Protein AF-A0A8T7E3Q4-F1 (afdb_monomer_lite)

Sequence (94 aa):
MISRLDPAAVLGLLAALVTGCLSAGAQESFENWTIRCEAGSADSEGPCFVSQSISLKQGRQRVLSIDIGFAPTNQQAVALVTLPLGISLPPGAS

Structure (mmCIF, N/CA/C/O backbone):
data_AF-A0A8T7E3Q4-F1
#
_entry.id   AF-A0A8T7E3Q4-F1
#
loop_
_atom_site.group_PDB
_atom_site.id
_atom_site.type_symbol
_atom_site.label_atom_id
_atom_site.label_alt_id
_atom_site.label_comp_id
_atom_site.label_asym_id
_atom_site.label_entity_id
_atom_site.label_seq_id
_atom_site.pdbx_PDB_ins_code
_atom_site.Cartn_x
_atom_site.Cartn_y
_atom_site.Cartn_z
_atom_site.occupancy
_atom_site.B_iso_or_equiv
_atom_site.auth_seq_id
_atom_site.auth_comp_id
_atom_site.auth_asym_id
_atom_site.auth_atom_id
_atom_site.pdbx_PDB_model_num
ATOM 1 N N . MET A 1 1 ? 42.246 -34.747 25.944 1.00 41.31 1 MET A N 1
ATOM 2 C CA . MET A 1 1 ? 42.310 -35.053 24.499 1.00 41.31 1 MET A CA 1
ATOM 3 C C . MET A 1 1 ? 41.659 -33.894 23.759 1.00 41.31 1 MET A C 1
ATOM 5 O O . MET A 1 1 ? 40.451 -33.747 23.845 1.00 41.31 1 MET A O 1
ATOM 9 N N . I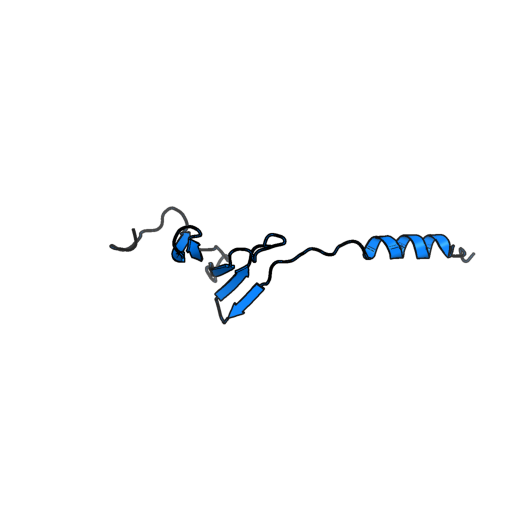LE A 1 2 ? 42.453 -33.005 23.158 1.00 49.53 2 ILE A N 1
ATOM 10 C CA . ILE A 1 2 ? 41.962 -31.849 22.389 1.00 49.53 2 ILE A CA 1
ATOM 11 C C . ILE A 1 2 ? 41.858 -32.303 20.933 1.00 49.53 2 ILE A C 1
ATOM 13 O O . ILE A 1 2 ? 42.882 -32.571 20.302 1.00 49.53 2 ILE A O 1
ATOM 17 N N . SER A 1 3 ? 40.628 -32.470 20.438 1.00 55.62 3 SER A N 1
ATOM 18 C CA . SER A 1 3 ? 40.366 -32.748 19.024 1.00 55.62 3 SER A CA 1
ATOM 19 C C . SER A 1 3 ? 40.962 -31.630 18.182 1.00 5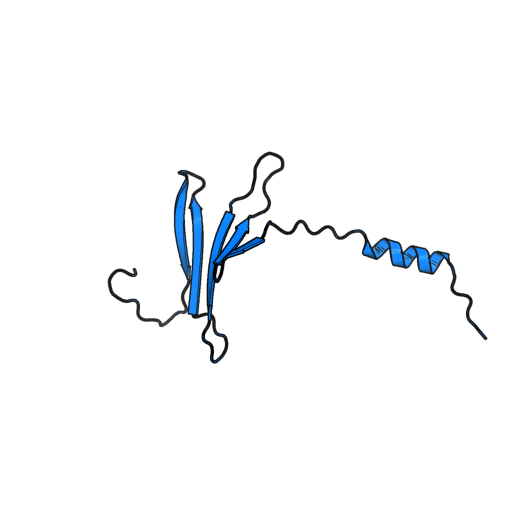5.62 3 SER A C 1
ATOM 21 O O . SER A 1 3 ? 40.641 -30.457 18.371 1.00 55.62 3 SER A O 1
ATOM 23 N N . ARG A 1 4 ? 41.855 -31.999 17.264 1.00 63.75 4 ARG A N 1
ATOM 24 C CA . ARG A 1 4 ? 42.391 -31.076 16.269 1.00 63.75 4 ARG A CA 1
ATOM 25 C C . ARG A 1 4 ? 41.259 -30.722 15.308 1.00 63.75 4 ARG A C 1
ATOM 27 O O . ARG A 1 4 ? 40.737 -31.602 14.635 1.00 63.75 4 ARG A O 1
ATOM 34 N N . LEU A 1 5 ? 40.852 -29.456 15.301 1.00 63.16 5 LEU A N 1
ATOM 35 C CA . LEU A 1 5 ? 39.935 -28.917 14.301 1.00 63.16 5 LEU A CA 1
ATOM 36 C C . LEU A 1 5 ? 40.639 -28.979 12.942 1.00 63.16 5 LEU A C 1
ATOM 38 O O . LEU A 1 5 ? 41.704 -28.384 12.774 1.00 63.16 5 LEU A O 1
ATOM 42 N N . ASP A 1 6 ? 40.076 -29.746 12.011 1.00 66.44 6 ASP A N 1
ATOM 43 C CA . ASP A 1 6 ? 40.602 -29.867 10.656 1.00 66.44 6 ASP A CA 1
ATOM 44 C C . ASP A 1 6 ? 40.356 -28.546 9.900 1.00 66.44 6 ASP A C 1
ATOM 46 O O . ASP A 1 6 ? 39.201 -28.115 9.784 1.00 66.44 6 ASP A O 1
ATOM 50 N N . PRO A 1 7 ? 41.404 -27.859 9.409 1.00 61.84 7 PRO A N 1
ATOM 51 C CA . PRO A 1 7 ? 41.258 -26.564 8.751 1.00 61.84 7 PRO A CA 1
ATOM 52 C C . PRO A 1 7 ? 40.375 -26.633 7.495 1.00 61.84 7 PRO A C 1
ATOM 54 O O . PRO A 1 7 ? 39.730 -25.639 7.162 1.00 61.84 7 PRO A O 1
ATOM 57 N N . ALA A 1 8 ? 40.264 -27.794 6.836 1.00 59.09 8 ALA A N 1
ATO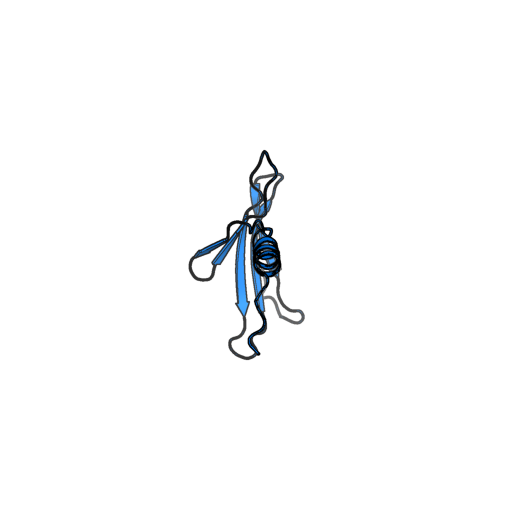M 58 C CA . ALA A 1 8 ? 39.399 -27.956 5.668 1.00 59.09 8 ALA A CA 1
ATOM 59 C C . ALA A 1 8 ? 37.905 -27.876 6.031 1.00 59.09 8 ALA A C 1
ATOM 61 O O . ALA A 1 8 ? 37.110 -27.322 5.271 1.00 59.09 8 ALA A O 1
ATOM 62 N N . ALA A 1 9 ? 37.523 -28.354 7.221 1.00 59.22 9 ALA A N 1
ATOM 63 C CA . ALA A 1 9 ? 36.147 -28.269 7.712 1.00 59.22 9 ALA A CA 1
ATOM 64 C C . ALA A 1 9 ? 35.745 -26.824 8.055 1.00 59.22 9 ALA A C 1
ATOM 66 O O . ALA A 1 9 ? 34.603 -26.422 7.832 1.00 59.22 9 ALA A O 1
ATOM 67 N N . VAL A 1 10 ? 36.696 -26.021 8.547 1.00 60.81 10 VAL A N 1
ATOM 68 C CA . VAL A 1 10 ? 36.478 -24.598 8.854 1.00 60.81 10 VAL A CA 1
ATOM 69 C C . VAL A 1 10 ? 36.316 -23.778 7.570 1.00 60.81 10 VAL A C 1
ATOM 71 O O . VAL A 1 10 ? 35.429 -22.928 7.491 1.00 60.81 10 VAL A O 1
ATOM 74 N N . LEU A 1 11 ? 37.114 -24.066 6.536 1.00 60.06 11 LEU A N 1
ATOM 75 C CA . LEU A 1 11 ? 36.995 -23.413 5.227 1.00 60.06 11 LEU A CA 1
ATOM 76 C C . LEU A 1 11 ? 35.682 -23.758 4.506 1.00 60.06 11 LEU A C 1
ATOM 78 O O . LEU A 1 11 ? 35.080 -22.879 3.890 1.00 60.06 11 LEU A O 1
ATOM 82 N N . GLY A 1 12 ? 35.203 -25.000 4.623 1.00 58.84 12 GLY A N 1
ATOM 83 C CA . GLY A 1 12 ? 33.927 -25.418 4.033 1.00 58.84 12 GLY A CA 1
ATOM 84 C C . GLY A 1 12 ? 32.710 -24.701 4.629 1.00 58.84 12 GLY A C 1
ATOM 85 O O . GLY A 1 12 ? 31.790 -24.342 3.897 1.00 58.84 12 GLY A O 1
ATOM 86 N N . LEU A 1 13 ? 32.717 -24.431 5.940 1.00 59.22 13 LEU A N 1
ATOM 87 C CA . LEU A 1 13 ? 31.600 -23.759 6.615 1.00 59.22 13 LEU A CA 1
ATOM 88 C C . LEU A 1 13 ? 31.490 -22.266 6.257 1.00 59.22 13 LEU A C 1
ATOM 90 O O . LEU A 1 13 ? 30.389 -21.720 6.223 1.00 59.22 13 LEU A O 1
ATOM 94 N N . LEU A 1 14 ? 32.616 -21.605 5.970 1.00 59.59 14 LEU A N 1
ATOM 95 C CA . LEU A 1 14 ? 32.646 -20.182 5.611 1.00 59.59 14 LEU A CA 1
ATOM 96 C C . LEU A 1 14 ? 32.102 -19.916 4.197 1.00 59.59 14 LEU A C 1
ATOM 98 O O . LEU A 1 14 ? 31.492 -18.874 3.967 1.00 59.59 14 LEU A O 1
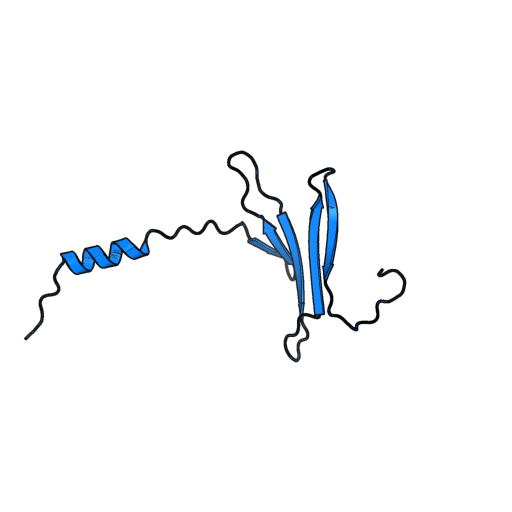ATOM 102 N N . ALA A 1 15 ? 32.261 -20.858 3.263 1.00 59.16 15 ALA A N 1
ATOM 103 C CA . ALA A 1 15 ? 31.818 -20.687 1.876 1.00 59.16 15 ALA A CA 1
ATOM 104 C C . ALA A 1 15 ? 30.282 -20.670 1.712 1.00 59.16 15 ALA A C 1
ATOM 106 O O . ALA A 1 15 ? 29.766 -20.050 0.782 1.00 59.16 15 ALA A O 1
ATOM 107 N N . ALA A 1 16 ? 29.534 -21.299 2.625 1.00 55.78 16 ALA A N 1
ATOM 108 C CA . ALA A 1 16 ? 28.072 -21.370 2.546 1.00 55.78 16 ALA A CA 1
ATOM 109 C C . ALA A 1 16 ? 27.356 -20.069 2.964 1.00 55.78 16 ALA A C 1
ATOM 111 O O . ALA A 1 16 ? 26.197 -19.873 2.608 1.00 55.78 16 ALA A O 1
ATOM 112 N N . LEU A 1 17 ? 28.026 -19.160 3.683 1.00 56.97 17 LEU A N 1
ATOM 113 C CA . LEU A 1 17 ? 27.415 -17.916 4.177 1.00 56.97 17 LEU A CA 1
ATOM 114 C C . LEU A 1 17 ? 27.395 -16.779 3.139 1.00 56.97 17 LEU A C 1
ATOM 116 O O . LEU A 1 17 ? 26.725 -15.774 3.356 1.00 56.97 17 LEU A O 1
ATOM 120 N N . VAL A 1 18 ? 28.121 -16.913 2.023 1.00 58.19 18 VAL A N 1
ATOM 121 C CA . VAL A 1 18 ? 28.400 -15.789 1.105 1.00 58.19 18 VAL A CA 1
ATOM 122 C C . VAL A 1 18 ? 27.413 -15.705 -0.076 1.00 58.19 18 VAL A C 1
ATOM 124 O O . VAL A 1 18 ? 27.280 -14.651 -0.691 1.00 58.19 18 VAL A O 1
ATOM 127 N N . THR A 1 19 ? 26.656 -16.764 -0.386 1.00 64.44 19 THR A N 1
ATOM 128 C CA . THR A 1 19 ? 25.839 -16.833 -1.623 1.00 64.44 19 THR A CA 1
ATOM 129 C C . THR A 1 19 ? 24.361 -16.507 -1.385 1.00 64.44 19 THR A C 1
ATOM 131 O O . THR A 1 19 ? 23.474 -17.310 -1.661 1.00 64.44 19 THR A O 1
ATOM 134 N N . GLY A 1 20 ? 24.082 -15.316 -0.859 1.00 54.91 20 GLY A N 1
ATOM 135 C CA . GLY A 1 20 ? 22.718 -14.850 -0.601 1.00 54.91 20 GLY A CA 1
ATOM 136 C C . GLY A 1 20 ? 22.543 -13.361 -0.868 1.00 54.91 20 GLY A C 1
ATOM 137 O O . GLY A 1 20 ? 22.147 -12.629 0.032 1.00 54.91 20 GLY A O 1
ATOM 138 N N . CYS A 1 21 ? 22.849 -12.887 -2.080 1.00 59.22 21 CYS A N 1
ATOM 139 C CA . CYS A 1 21 ? 22.465 -11.531 -2.471 1.00 59.22 21 CYS A CA 1
ATOM 140 C C . CYS A 1 21 ? 20.979 -11.543 -2.855 1.00 59.22 21 CYS A C 1
ATOM 142 O O . CYS A 1 21 ? 20.613 -11.809 -3.997 1.00 59.22 21 CYS A O 1
ATOM 144 N N . LEU A 1 22 ? 20.110 -11.344 -1.865 1.00 62.22 22 LEU A N 1
ATOM 145 C CA . LEU A 1 22 ? 18.701 -11.051 -2.099 1.00 62.22 22 LEU A CA 1
ATOM 146 C C . LEU A 1 22 ? 18.623 -9.631 -2.665 1.00 62.22 22 LEU A C 1
ATOM 148 O O . LEU A 1 22 ? 18.916 -8.670 -1.956 1.00 62.22 22 LEU A O 1
ATOM 152 N N . SER A 1 23 ? 18.236 -9.498 -3.934 1.00 58.50 23 SER A N 1
ATOM 153 C CA . SER A 1 23 ? 17.849 -8.218 -4.532 1.00 58.50 23 SER A CA 1
ATOM 154 C C . SER A 1 23 ? 16.588 -7.704 -3.835 1.00 58.50 23 SER A C 1
ATOM 156 O O . SER A 1 23 ? 15.467 -7.965 -4.265 1.00 58.50 23 SER A O 1
ATOM 158 N N . ALA A 1 24 ? 16.769 -7.023 -2.707 1.00 62.59 24 ALA A N 1
ATOM 159 C CA . ALA A 1 24 ? 15.709 -6.282 -2.050 1.00 62.59 24 ALA A CA 1
ATOM 160 C C . ALA A 1 24 ? 15.410 -5.036 -2.895 1.00 62.59 24 ALA A C 1
ATOM 162 O O . ALA A 1 24 ? 16.319 -4.260 -3.191 1.00 62.59 24 ALA A O 1
ATOM 163 N N . GLY A 1 25 ? 14.153 -4.864 -3.311 1.00 63.03 25 GLY A N 1
ATOM 164 C CA . GLY A 1 25 ? 13.707 -3.628 -3.953 1.00 63.03 25 GLY A CA 1
ATOM 165 C C . GLY A 1 25 ? 14.000 -2.414 -3.067 1.00 63.03 25 GLY A C 1
ATOM 166 O O . GLY A 1 25 ? 14.080 -2.534 -1.840 1.00 63.03 25 GLY A O 1
ATOM 167 N N . ALA A 1 26 ? 14.186 -1.247 -3.683 1.00 75.81 26 ALA A N 1
ATOM 168 C CA . ALA A 1 26 ? 14.442 -0.021 -2.938 1.00 75.81 26 ALA A CA 1
ATOM 169 C C . ALA A 1 26 ? 13.229 0.311 -2.054 1.00 75.81 26 ALA A C 1
ATOM 171 O O . ALA A 1 26 ? 12.086 0.327 -2.526 1.00 75.81 26 ALA A O 1
ATOM 172 N N . GLN A 1 27 ? 13.487 0.544 -0.766 1.00 81.19 27 GLN A N 1
ATOM 173 C CA . GLN A 1 27 ? 12.481 0.972 0.196 1.00 81.19 27 GLN A CA 1
ATOM 174 C C . GLN A 1 27 ? 12.938 2.258 0.874 1.00 81.19 27 GLN A C 1
ATOM 176 O O . GLN A 1 27 ? 13.978 2.287 1.530 1.00 81.19 27 GLN A O 1
ATOM 181 N N . GLU A 1 28 ? 12.111 3.290 0.769 1.00 88.00 28 GLU A N 1
ATOM 182 C CA . GLU A 1 28 ? 12.313 4.570 1.443 1.00 88.00 28 GLU A CA 1
ATOM 183 C C . GLU A 1 28 ? 11.095 4.886 2.309 1.00 88.00 28 GLU A C 1
ATOM 185 O O . GLU A 1 28 ? 9.971 4.492 1.998 1.00 88.00 28 GLU A O 1
ATOM 190 N N . SER A 1 29 ? 11.300 5.580 3.423 1.00 90.62 29 SER A N 1
ATOM 191 C CA . SER A 1 29 ? 10.225 5.918 4.357 1.00 90.62 29 SER A CA 1
ATOM 192 C C . SER A 1 29 ? 10.180 7.413 4.621 1.00 90.62 29 SER A C 1
ATOM 194 O O . SER A 1 29 ? 11.209 8.014 4.928 1.00 90.62 29 SER A O 1
ATOM 196 N N . PHE A 1 30 ? 8.979 7.984 4.579 1.00 90.75 30 PHE A N 1
ATOM 197 C CA . PHE A 1 30 ? 8.705 9.368 4.941 1.00 90.75 30 PHE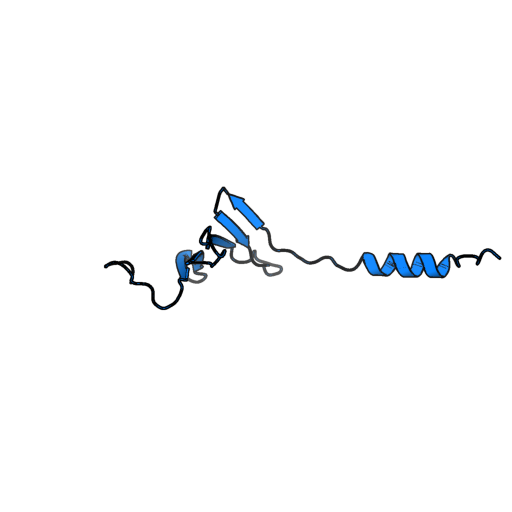 A CA 1
ATOM 198 C C . PHE A 1 30 ? 7.532 9.405 5.923 1.00 90.75 30 PHE A C 1
ATOM 200 O O . PHE A 1 30 ? 6.391 9.128 5.556 1.00 90.75 30 PHE A O 1
ATOM 207 N N . GLU A 1 31 ? 7.816 9.720 7.187 1.00 92.25 31 GLU A N 1
ATOM 208 C CA . GLU A 1 31 ? 6.842 9.665 8.283 1.00 92.25 31 GLU A CA 1
ATOM 209 C C . GLU A 1 31 ? 6.086 8.319 8.338 1.00 92.25 31 GLU A C 1
ATOM 211 O O . GLU A 1 31 ? 6.671 7.282 8.641 1.00 92.25 31 GLU A O 1
ATOM 216 N N . ASN A 1 32 ? 4.782 8.334 8.041 1.00 90.62 32 ASN A N 1
ATOM 217 C CA . ASN A 1 32 ? 3.895 7.171 8.047 1.00 90.62 32 ASN A CA 1
ATOM 218 C C . ASN A 1 32 ? 3.739 6.528 6.658 1.00 90.62 32 ASN A C 1
ATOM 220 O O . ASN A 1 32 ? 2.852 5.694 6.469 1.00 90.62 32 ASN A O 1
ATOM 224 N N . TRP A 1 33 ? 4.533 6.955 5.679 1.00 94.06 33 TRP A N 1
ATOM 225 C CA . TRP A 1 33 ? 4.496 6.482 4.301 1.00 94.06 33 TRP A CA 1
ATOM 226 C C . TRP A 1 33 ? 5.761 5.708 3.969 1.00 94.06 33 TRP A C 1
ATOM 228 O O . TRP A 1 33 ? 6.856 6.026 4.432 1.00 94.06 33 TRP A O 1
ATOM 238 N N . THR A 1 34 ? 5.608 4.669 3.160 1.00 94.94 34 THR A N 1
ATOM 239 C CA . THR A 1 34 ? 6.716 3.846 2.683 1.00 94.94 34 THR A CA 1
ATOM 240 C C . THR A 1 34 ? 6.629 3.708 1.174 1.00 94.94 34 THR A C 1
ATOM 242 O O . THR A 1 34 ? 5.632 3.206 0.656 1.00 94.94 34 THR A O 1
ATOM 245 N N . ILE A 1 35 ? 7.678 4.135 0.484 1.00 93.88 35 ILE A N 1
ATOM 246 C CA . ILE A 1 35 ? 7.884 3.908 -0.941 1.00 93.88 35 ILE A CA 1
ATOM 247 C C . ILE A 1 35 ? 8.503 2.526 -1.100 1.00 93.88 35 ILE A C 1
ATOM 249 O O . ILE A 1 35 ? 9.479 2.206 -0.422 1.00 93.88 35 ILE A O 1
ATOM 253 N N . ARG A 1 36 ? 7.942 1.706 -1.987 1.00 90.19 36 ARG A N 1
ATOM 254 C CA . ARG A 1 36 ? 8.523 0.429 -2.400 1.00 90.19 36 ARG A CA 1
ATOM 255 C C . ARG A 1 36 ? 8.533 0.328 -3.907 1.00 90.19 36 ARG A C 1
ATOM 257 O O . ARG A 1 36 ? 7.488 0.480 -4.529 1.00 90.19 36 ARG A O 1
ATOM 264 N N . CYS A 1 37 ? 9.699 0.041 -4.462 1.00 89.94 37 CYS A N 1
ATOM 265 C CA . CYS A 1 37 ? 9.860 -0.214 -5.883 1.00 89.94 37 CYS A CA 1
ATOM 266 C C . CYS A 1 37 ? 10.049 -1.705 -6.126 1.00 89.94 37 CYS A C 1
ATOM 268 O O . CYS A 1 37 ? 10.829 -2.371 -5.438 1.00 89.94 37 CYS A O 1
ATOM 270 N N . GLU A 1 38 ? 9.313 -2.234 -7.095 1.00 86.12 38 GLU A N 1
ATOM 271 C CA . GLU A 1 38 ? 9.535 -3.587 -7.579 1.00 86.12 38 GLU A CA 1
ATOM 272 C C . GLU A 1 38 ? 10.841 -3.659 -8.370 1.00 86.12 38 GLU A C 1
ATOM 274 O O . GLU A 1 38 ? 11.329 -2.664 -8.915 1.00 86.12 38 GLU A O 1
ATOM 279 N N . ALA A 1 39 ? 11.431 -4.853 -8.417 1.00 84.19 39 ALA A N 1
ATOM 280 C CA . ALA A 1 39 ? 12.600 -5.076 -9.247 1.00 84.19 39 ALA A CA 1
ATOM 281 C C . ALA A 1 39 ? 12.222 -4.866 -10.718 1.00 84.19 39 ALA A C 1
ATOM 283 O O . ALA A 1 39 ? 11.259 -5.447 -11.221 1.00 84.19 39 ALA A O 1
ATOM 284 N N . GLY A 1 40 ? 12.992 -4.014 -11.383 1.00 79.56 40 GLY A N 1
ATOM 285 C CA . GLY A 1 40 ? 12.861 -3.759 -12.804 1.00 79.56 40 GLY A CA 1
ATOM 286 C C . GLY A 1 40 ? 13.371 -4.903 -13.677 1.00 79.56 40 GLY A C 1
ATOM 287 O O . GLY A 1 40 ? 13.907 -5.903 -13.194 1.00 79.56 40 GLY A O 1
ATOM 288 N N . SER A 1 41 ? 13.224 -4.733 -14.987 1.00 79.62 41 SER A N 1
ATOM 289 C CA . SER A 1 41 ? 13.921 -5.566 -15.967 1.00 79.62 41 SER A CA 1
ATOM 290 C C . SER A 1 41 ? 15.361 -5.064 -16.164 1.00 79.62 41 SER A C 1
ATOM 292 O O . SER A 1 41 ? 15.741 -4.031 -15.616 1.00 79.62 41 SER A O 1
ATOM 294 N N . ALA A 1 42 ? 16.177 -5.770 -16.955 1.00 74.75 42 ALA A N 1
ATOM 295 C CA . ALA A 1 42 ? 17.546 -5.328 -17.254 1.00 74.75 42 ALA A CA 1
ATOM 296 C C . ALA A 1 42 ? 17.600 -3.926 -17.898 1.00 74.75 42 ALA A C 1
ATOM 298 O O . ALA A 1 42 ? 18.585 -3.214 -17.721 1.00 74.75 42 ALA A O 1
ATOM 299 N N . ASP A 1 43 ? 16.527 -3.533 -18.592 1.00 78.69 43 ASP A N 1
ATOM 300 C CA . ASP A 1 43 ? 16.452 -2.311 -19.393 1.00 78.69 43 ASP A CA 1
ATOM 301 C C . ASP A 1 43 ? 15.493 -1.253 -18.806 1.00 78.69 43 ASP A C 1
ATOM 303 O O . ASP A 1 43 ? 15.304 -0.194 -19.404 1.00 78.69 43 ASP A O 1
ATOM 307 N N . SER A 1 44 ? 14.852 -1.514 -17.657 1.00 78.25 44 SER A N 1
ATOM 308 C CA . SER A 1 44 ? 13.853 -0.602 -17.079 1.00 78.25 44 SER A CA 1
ATOM 309 C C . SER A 1 44 ? 13.713 -0.748 -15.566 1.00 78.25 44 SER A C 1
ATOM 311 O O . SER A 1 44 ? 13.637 -1.869 -15.071 1.00 78.25 44 SER A O 1
ATOM 313 N N . GLU A 1 45 ? 13.551 0.357 -14.836 1.00 79.44 45 GLU A N 1
ATOM 314 C CA . GLU A 1 45 ? 13.123 0.315 -13.429 1.00 79.44 45 GLU A CA 1
ATOM 315 C C . GLU A 1 45 ? 11.712 -0.279 -13.286 1.00 79.44 45 GLU A C 1
ATOM 317 O O . GLU A 1 45 ? 10.873 -0.178 -14.187 1.00 79.44 45 GLU A O 1
ATOM 322 N N . GLY A 1 46 ? 11.469 -0.956 -12.162 1.00 84.06 46 GLY A N 1
ATOM 323 C CA . GLY A 1 46 ? 10.158 -1.504 -11.833 1.00 84.06 46 GLY A CA 1
ATOM 324 C C . GLY A 1 46 ? 9.224 -0.422 -11.287 1.00 84.06 46 GLY A C 1
ATOM 325 O O . GLY A 1 46 ? 9.678 0.656 -10.894 1.00 84.06 46 GLY A O 1
ATOM 326 N N . PRO A 1 47 ? 7.907 -0.674 -11.258 1.00 87.94 47 PRO A N 1
ATOM 327 C CA . PRO A 1 47 ? 6.956 0.282 -10.712 1.00 87.94 47 PRO A CA 1
ATOM 328 C C . PRO A 1 47 ? 7.219 0.534 -9.222 1.00 87.94 47 PRO A C 1
ATOM 330 O O . PRO A 1 47 ? 7.514 -0.386 -8.455 1.00 87.94 47 PRO A O 1
ATOM 333 N N . CYS A 1 48 ? 7.072 1.793 -8.817 1.00 90.31 48 CYS A N 1
ATOM 334 C CA . CYS A 1 48 ? 7.128 2.206 -7.421 1.00 90.31 48 CYS A CA 1
ATOM 335 C C . CYS A 1 48 ? 5.730 2.511 -6.885 1.00 90.31 48 CYS A C 1
ATOM 337 O O . CYS A 1 48 ? 4.892 3.098 -7.573 1.00 90.31 48 CYS A O 1
ATOM 339 N N . PHE A 1 49 ? 5.515 2.154 -5.623 1.00 93.50 49 PHE A N 1
ATOM 340 C CA . PHE A 1 49 ? 4.266 2.349 -4.907 1.00 93.50 49 PHE A CA 1
ATOM 341 C C . PHE A 1 49 ? 4.519 3.054 -3.582 1.00 93.50 49 PHE A C 1
ATOM 343 O O . PHE A 1 49 ? 5.458 2.728 -2.857 1.00 93.50 49 PHE A O 1
ATOM 350 N N . VAL A 1 50 ? 3.652 4.000 -3.245 1.00 95.31 50 VAL A N 1
ATOM 351 C CA . VAL A 1 50 ? 3.612 4.673 -1.950 1.00 95.31 50 VAL A CA 1
ATOM 352 C C . VAL A 1 50 ? 2.537 3.993 -1.115 1.00 95.31 50 VAL A C 1
ATOM 354 O O . VAL A 1 50 ? 1.371 3.977 -1.497 1.00 95.31 50 VAL A O 1
ATOM 357 N N . SER A 1 51 ? 2.923 3.433 0.024 1.00 95.06 51 SER A N 1
ATOM 358 C CA . SER A 1 51 ? 2.039 2.639 0.875 1.00 95.06 51 SER A CA 1
ATOM 359 C C . SER A 1 51 ? 1.945 3.202 2.289 1.00 95.06 51 SER A C 1
ATOM 361 O O . SER A 1 51 ? 2.927 3.691 2.854 1.00 95.06 51 SER A O 1
ATOM 363 N N . GLN A 1 52 ? 0.757 3.105 2.878 1.00 94.62 52 GLN A N 1
ATOM 364 C CA . GLN A 1 52 ? 0.517 3.352 4.294 1.00 94.62 52 GLN A CA 1
ATOM 365 C C . GLN A 1 52 ? -0.423 2.287 4.849 1.00 94.62 52 GLN A C 1
ATOM 367 O O . GLN A 1 52 ? -1.456 1.966 4.270 1.00 94.62 52 GLN A O 1
ATOM 372 N N . SER A 1 53 ? -0.085 1.768 6.027 1.00 92.31 53 SER A N 1
ATOM 373 C CA . SER A 1 53 ? -0.919 0.830 6.776 1.00 92.31 53 SER A CA 1
ATOM 374 C C . SER A 1 53 ? -1.293 1.427 8.126 1.00 92.31 53 SER A C 1
ATOM 376 O O . SER A 1 53 ? -0.420 1.688 8.951 1.00 92.31 53 SER A O 1
ATOM 378 N N . ILE A 1 54 ? -2.590 1.568 8.389 1.00 90.25 54 ILE A N 1
ATOM 379 C CA . ILE A 1 54 ? -3.109 2.035 9.677 1.00 90.25 54 ILE A CA 1
ATOM 380 C C . ILE A 1 54 ? -3.636 0.836 10.462 1.00 90.25 54 ILE A C 1
ATOM 382 O O . ILE A 1 54 ? -4.433 0.036 9.965 1.00 90.25 54 ILE A O 1
ATOM 386 N N . SER A 1 55 ? -3.184 0.710 11.708 1.00 89.75 55 SER A N 1
ATOM 387 C CA . SER A 1 55 ? -3.607 -0.351 12.625 1.00 89.75 55 SER A CA 1
ATOM 388 C C . SER A 1 55 ? -4.160 0.231 13.919 1.00 89.75 55 SER A C 1
ATOM 390 O O . SER A 1 55 ? -3.691 1.265 14.397 1.00 89.75 55 SER A O 1
ATOM 392 N N . LEU A 1 56 ? -5.141 -0.450 14.513 1.00 84.12 56 LEU A N 1
ATOM 393 C CA . LEU A 1 56 ? -5.651 -0.093 15.834 1.00 84.12 56 LEU A CA 1
ATOM 394 C C . LEU A 1 56 ? -4.558 -0.284 16.886 1.00 84.12 56 LEU A C 1
ATOM 396 O O . LEU A 1 56 ? -3.880 -1.314 16.920 1.00 84.12 56 LEU A O 1
ATOM 400 N N . LYS A 1 57 ? -4.425 0.693 17.790 1.00 80.75 57 LYS A N 1
ATOM 401 C CA . LYS A 1 57 ? -3.482 0.620 18.918 1.00 80.75 57 LYS A CA 1
ATOM 402 C C . LYS A 1 57 ? -3.759 -0.602 19.796 1.00 80.75 57 LYS A C 1
ATOM 404 O O . LYS A 1 57 ? -2.836 -1.274 20.245 1.00 80.75 57 LYS A O 1
ATOM 409 N N . GLN A 1 58 ? -5.038 -0.901 20.002 1.00 82.62 58 GLN A N 1
ATOM 410 C CA . GLN A 1 58 ? -5.494 -2.064 20.744 1.00 82.62 58 GLN A CA 1
ATOM 411 C C . GLN A 1 58 ? -5.716 -3.232 19.774 1.00 82.62 58 GLN A C 1
ATOM 413 O O . GLN A 1 58 ? -6.432 -3.100 18.787 1.00 82.62 58 GLN A O 1
ATOM 418 N N . GLY A 1 59 ? -5.062 -4.367 20.023 1.00 80.00 59 GLY A N 1
ATOM 419 C CA . GLY A 1 59 ? -5.194 -5.576 19.199 1.00 80.00 59 GLY A CA 1
ATOM 420 C C . GLY A 1 59 ? -4.354 -5.609 17.914 1.00 80.00 59 GLY A C 1
ATOM 421 O O . GLY A 1 59 ? -4.227 -6.677 17.326 1.00 80.00 59 GLY A O 1
ATOM 422 N N . ARG A 1 60 ? -3.729 -4.492 17.5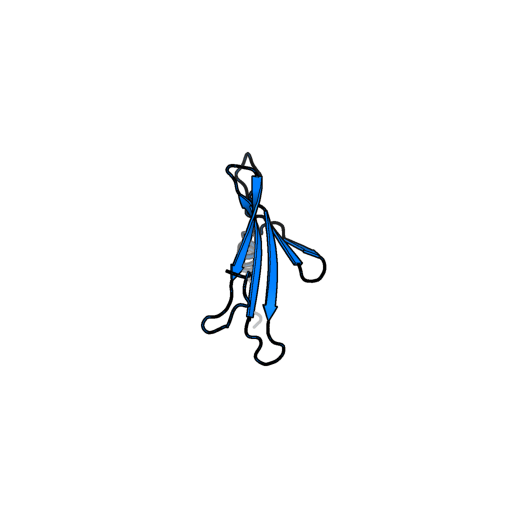00 1.00 81.12 60 ARG A N 1
ATOM 423 C CA . ARG A 1 60 ? -2.855 -4.392 16.305 1.00 81.12 60 ARG A CA 1
ATOM 424 C C . ARG A 1 60 ? -3.508 -4.858 14.996 1.00 81.12 60 ARG A C 1
ATOM 426 O O . ARG A 1 60 ? -2.817 -5.237 14.054 1.00 81.12 60 ARG A O 1
ATOM 433 N N . GLN A 1 61 ? -4.834 -4.823 14.922 1.00 84.69 61 GLN A N 1
ATOM 434 C CA . GLN A 1 61 ? -5.560 -5.152 13.703 1.00 84.69 61 GLN A CA 1
ATOM 435 C C . GLN A 1 61 ? -5.387 -4.028 12.679 1.00 84.69 61 GLN A C 1
ATOM 437 O O . GLN A 1 61 ? -5.639 -2.861 12.993 1.00 84.69 61 GLN A O 1
ATOM 442 N N . ARG A 1 62 ? -4.988 -4.380 11.451 1.00 85.81 62 ARG A N 1
ATOM 443 C CA . ARG A 1 62 ? -4.963 -3.444 10.321 1.00 85.81 62 ARG A CA 1
ATOM 444 C C . ARG A 1 62 ? -6.395 -3.073 9.947 1.00 85.81 62 ARG A C 1
ATOM 446 O O . ARG A 1 62 ? -7.208 -3.952 9.676 1.00 85.81 62 ARG A O 1
ATOM 453 N N . VAL A 1 63 ? -6.678 -1.777 9.936 1.00 90.31 63 VAL A N 1
ATOM 454 C CA . VAL A 1 63 ? -8.003 -1.220 9.621 1.00 90.31 63 VAL A CA 1
ATOM 455 C C . VAL A 1 63 ? -8.034 -0.472 8.298 1.00 90.31 63 VAL A C 1
ATOM 457 O O . VAL A 1 63 ? -9.113 -0.237 7.766 1.00 90.31 63 VAL A O 1
ATOM 460 N N . LEU A 1 64 ? -6.867 -0.127 7.758 1.00 90.44 64 LEU A N 1
ATOM 461 C CA . LEU A 1 64 ? -6.742 0.521 6.463 1.00 90.44 64 LEU A CA 1
ATOM 462 C C . LEU A 1 64 ? -5.374 0.209 5.854 1.00 90.44 64 LEU A C 1
ATOM 464 O O . LEU A 1 64 ? -4.359 0.279 6.552 1.00 90.44 64 LEU A O 1
ATOM 468 N N . SER A 1 65 ? -5.354 -0.108 4.564 1.00 93.75 65 SER A N 1
ATOM 469 C CA . SER A 1 65 ? -4.169 0.013 3.709 1.00 93.75 65 SER A CA 1
ATOM 470 C C . SER A 1 65 ? -4.484 0.981 2.581 1.00 93.75 65 SER A C 1
ATOM 472 O O . SER A 1 65 ? -5.567 0.900 2.000 1.00 93.75 65 SER A O 1
ATOM 474 N N . ILE A 1 66 ? -3.549 1.874 2.287 1.00 94.88 66 ILE A N 1
ATOM 475 C CA . ILE A 1 66 ? -3.590 2.752 1.122 1.00 94.88 66 ILE A CA 1
ATOM 476 C C . ILE A 1 66 ? -2.321 2.480 0.331 1.00 94.88 66 ILE A C 1
ATOM 478 O O . ILE A 1 66 ? -1.230 2.628 0.877 1.00 94.88 66 ILE A O 1
ATOM 482 N N . ASP A 1 67 ? -2.477 2.121 -0.937 1.00 94.94 67 ASP A N 1
ATOM 483 C CA . ASP A 1 67 ? -1.387 1.864 -1.868 1.00 94.94 67 ASP A CA 1
ATOM 484 C C . ASP A 1 67 ? -1.596 2.735 -3.110 1.00 94.94 67 ASP A C 1
ATOM 486 O O . ASP A 1 67 ? -2.632 2.657 -3.765 1.00 94.94 67 ASP A O 1
ATOM 490 N N . ILE A 1 68 ? -0.639 3.610 -3.411 1.00 95.44 68 ILE A N 1
ATOM 491 C CA . ILE A 1 68 ? -0.712 4.583 -4.505 1.00 95.44 68 ILE A CA 1
ATOM 492 C C . ILE A 1 68 ? 0.406 4.281 -5.493 1.00 95.44 68 ILE A C 1
ATOM 494 O O . ILE A 1 68 ? 1.567 4.189 -5.103 1.00 95.44 68 ILE A O 1
ATOM 498 N N . GLY A 1 69 ? 0.073 4.160 -6.773 1.00 94.38 69 GLY A N 1
ATOM 499 C CA . GLY A 1 69 ? 1.043 3.948 -7.843 1.00 94.38 69 GLY A CA 1
ATOM 500 C C . GLY A 1 69 ? 0.585 4.570 -9.153 1.00 94.38 69 GLY A C 1
ATOM 501 O O . GLY A 1 69 ? -0.480 5.180 -9.228 1.00 94.38 69 GLY A O 1
ATOM 502 N N . PHE A 1 70 ? 1.389 4.403 -10.197 1.00 92.50 70 PHE A N 1
ATOM 503 C CA . PHE A 1 70 ? 1.061 4.877 -11.538 1.00 92.50 70 PHE A CA 1
ATOM 504 C C . PHE A 1 70 ? 0.644 3.712 -12.432 1.00 92.50 70 PHE A C 1
ATOM 506 O O . PHE A 1 70 ? 1.321 2.686 -12.492 1.00 92.50 70 PHE A O 1
ATOM 513 N N . ALA A 1 71 ? -0.473 3.868 -13.143 1.00 88.69 71 ALA A N 1
ATOM 514 C CA . ALA A 1 71 ? -0.912 2.880 -14.117 1.00 88.69 71 ALA A CA 1
ATOM 515 C C . ALA A 1 71 ? 0.060 2.847 -15.315 1.00 88.69 71 ALA A C 1
ATOM 517 O O . ALA A 1 71 ? 0.355 3.900 -15.892 1.00 88.69 71 ALA A O 1
ATOM 518 N N . PRO A 1 72 ? 0.517 1.658 -15.751 1.00 83.56 72 PRO A N 1
ATOM 519 C CA . PRO A 1 72 ? 1.558 1.540 -16.774 1.00 83.56 72 PRO A CA 1
ATOM 520 C C . PRO A 1 72 ? 1.123 2.107 -18.133 1.00 83.56 72 PRO A C 1
ATOM 522 O O . PRO A 1 72 ? 1.951 2.579 -18.904 1.00 83.56 72 PRO A O 1
ATOM 525 N N . THR A 1 73 ? -0.181 2.095 -18.421 1.00 86.69 73 THR A N 1
ATOM 526 C CA . THR A 1 73 ? -0.733 2.471 -19.729 1.00 86.69 73 THR A CA 1
ATOM 527 C C . THR A 1 73 ? -0.765 3.980 -19.972 1.00 86.69 73 THR A C 1
ATOM 529 O O . THR A 1 73 ? -0.609 4.417 -21.107 1.00 86.69 73 THR A O 1
ATOM 532 N N . ASN A 1 74 ? -1.024 4.786 -18.940 1.00 89.94 74 ASN A N 1
ATOM 533 C CA . ASN A 1 74 ? -1.320 6.215 -19.100 1.00 89.94 74 ASN A CA 1
ATOM 534 C C . ASN A 1 74 ? -0.665 7.113 -18.043 1.00 89.94 74 ASN A C 1
ATOM 536 O O . ASN A 1 74 ? -0.949 8.309 -18.027 1.00 89.94 74 ASN A O 1
ATOM 540 N N . GLN A 1 75 ? 0.173 6.551 -17.163 1.00 89.19 75 GLN A N 1
ATOM 541 C CA . GLN A 1 75 ? 0.841 7.278 -16.079 1.00 89.19 75 GLN A CA 1
ATOM 542 C C . GLN A 1 75 ? -0.139 8.033 -15.162 1.00 89.19 75 GLN A C 1
ATOM 544 O O . GLN A 1 75 ? 0.227 9.013 -14.517 1.00 89.19 75 GLN A O 1
ATOM 549 N N . GLN A 1 76 ? -1.401 7.598 -15.090 1.00 93.94 76 GLN A N 1
ATOM 550 C CA . GLN A 1 76 ? -2.346 8.148 -14.125 1.00 93.94 76 GLN A CA 1
ATOM 551 C C . GLN A 1 76 ? -2.071 7.557 -12.749 1.00 93.94 76 GLN A C 1
ATOM 553 O O . GLN A 1 76 ? -1.852 6.352 -12.612 1.00 93.94 76 GLN A O 1
ATOM 558 N N . ALA A 1 77 ? -2.108 8.413 -11.730 1.00 92.50 77 ALA A N 1
ATOM 559 C CA . ALA A 1 77 ? -2.049 7.972 -10.349 1.00 92.50 77 ALA A CA 1
ATOM 560 C C . ALA A 1 77 ? -3.330 7.201 -10.001 1.00 92.50 77 ALA A C 1
ATOM 562 O O . ALA A 1 77 ? -4.441 7.690 -10.210 1.00 92.50 77 ALA A O 1
ATOM 563 N N . VAL A 1 78 ? -3.162 6.003 -9.455 1.00 93.44 78 VAL A N 1
ATOM 564 C CA . VAL A 1 78 ? -4.238 5.131 -8.989 1.00 93.44 78 VAL A CA 1
ATOM 565 C C . VAL A 1 78 ? -3.978 4.801 -7.529 1.00 93.44 78 VAL A C 1
ATOM 567 O O . VAL A 1 78 ? -2.850 4.489 -7.147 1.00 93.44 78 VAL A O 1
ATOM 570 N N . ALA A 1 79 ? -5.032 4.862 -6.720 1.00 93.56 79 ALA A N 1
ATOM 571 C CA . ALA A 1 79 ? -4.999 4.463 -5.324 1.00 93.56 79 ALA A CA 1
ATOM 572 C C . ALA A 1 79 ? -5.853 3.209 -5.118 1.00 93.56 79 ALA A C 1
ATOM 574 O O . ALA A 1 79 ? -7.024 3.174 -5.498 1.00 93.56 79 ALA A O 1
ATOM 575 N N . LEU A 1 80 ? -5.272 2.196 -4.483 1.00 92.88 80 LEU A N 1
ATOM 576 C CA . LEU A 1 80 ? -5.970 1.036 -3.956 1.00 92.88 80 LEU A CA 1
ATOM 577 C C . LEU A 1 80 ? -6.159 1.226 -2.452 1.00 92.88 80 LEU A C 1
ATOM 579 O O . LEU A 1 80 ? -5.193 1.320 -1.695 1.00 92.88 80 LEU A O 1
ATOM 583 N N . VAL A 1 81 ? -7.418 1.265 -2.018 1.00 92.19 81 VAL A N 1
ATOM 584 C CA . VAL A 1 81 ? -7.774 1.379 -0.603 1.00 92.19 81 VAL A CA 1
ATOM 585 C C . VAL A 1 81 ? -8.371 0.058 -0.141 1.00 92.19 81 VAL A C 1
ATOM 587 O O . VAL A 1 81 ? -9.420 -0.365 -0.621 1.00 92.19 81 VAL A O 1
ATOM 590 N N . THR A 1 82 ? -7.698 -0.601 0.799 1.00 92.12 82 THR A N 1
ATOM 591 C CA . THR A 1 82 ? -8.139 -1.884 1.358 1.00 92.12 82 THR A CA 1
ATOM 592 C C . THR A 1 82 ? -8.623 -1.688 2.782 1.00 92.12 82 THR A C 1
ATOM 594 O O . THR A 1 82 ? -7.886 -1.177 3.629 1.00 92.12 82 THR A O 1
ATOM 597 N N . LEU A 1 83 ? -9.842 -2.145 3.065 1.00 90.81 83 LEU A N 1
ATOM 598 C CA . LEU A 1 83 ? -10.431 -2.074 4.395 1.00 90.81 83 LEU A CA 1
ATOM 599 C C . LEU A 1 83 ? -11.036 -3.425 4.829 1.00 90.81 83 LEU A C 1
ATOM 601 O O . LEU A 1 83 ? -11.356 -4.259 3.978 1.00 90.81 83 LEU A O 1
ATOM 605 N N . PRO A 1 84 ? -11.207 -3.665 6.143 1.00 89.00 84 PRO A N 1
ATOM 606 C CA . PRO A 1 84 ? -11.901 -4.842 6.650 1.00 89.00 84 PRO A CA 1
ATOM 607 C C . PRO A 1 84 ? -13.358 -4.913 6.194 1.00 89.00 84 PRO A C 1
ATOM 609 O O . PRO A 1 84 ? -14.017 -3.904 5.960 1.00 89.00 84 PRO A O 1
ATOM 612 N N . LEU A 1 85 ? -13.895 -6.127 6.157 1.00 88.88 85 LEU A N 1
ATOM 613 C CA . LEU A 1 85 ? -15.319 -6.343 5.919 1.00 88.88 85 LEU A CA 1
ATOM 614 C C . LEU A 1 85 ? -16.164 -5.832 7.099 1.00 88.88 85 LEU A C 1
ATOM 616 O O . LEU A 1 85 ? -15.702 -5.797 8.239 1.00 88.88 85 LEU A O 1
ATOM 620 N N . GLY A 1 86 ? -17.423 -5.481 6.825 1.00 85.56 86 GLY A N 1
ATOM 621 C CA . GLY A 1 86 ? -18.395 -5.083 7.854 1.00 85.56 86 GLY A CA 1
ATOM 622 C C . GLY A 1 86 ? -18.282 -3.633 8.335 1.00 85.56 86 GLY A C 1
ATOM 623 O O . GLY A 1 86 ? -18.971 -3.247 9.275 1.00 85.56 86 GLY A O 1
ATOM 624 N N . ILE A 1 87 ? -17.437 -2.821 7.702 1.00 83.00 87 ILE A N 1
ATOM 625 C CA . ILE A 1 87 ? -17.354 -1.382 7.960 1.00 83.00 87 ILE A CA 1
ATOM 626 C C . ILE A 1 87 ? -18.428 -0.612 7.185 1.00 83.00 87 ILE A C 1
ATOM 628 O O . ILE A 1 87 ? -18.765 -0.947 6.049 1.00 83.00 87 ILE A O 1
ATOM 632 N N . SER A 1 88 ? -18.934 0.460 7.790 1.00 84.44 88 SER A N 1
ATOM 633 C CA . SER A 1 88 ? -19.799 1.420 7.107 1.00 84.44 88 SER A CA 1
ATOM 634 C C . SER A 1 88 ? -18.940 2.493 6.453 1.00 84.44 88 SER A C 1
ATOM 636 O O . SER A 1 88 ? -18.200 3.193 7.145 1.00 84.44 88 SER A O 1
ATOM 638 N N . LEU A 1 89 ? -19.062 2.651 5.138 1.00 83.88 89 LEU A N 1
ATOM 639 C CA . LEU A 1 89 ? -18.425 3.748 4.416 1.00 83.88 89 LEU A CA 1
ATOM 640 C C . LEU A 1 89 ? -19.354 4.972 4.409 1.00 83.88 89 LEU A C 1
ATOM 642 O O . LEU A 1 89 ? -20.561 4.815 4.206 1.00 83.88 89 LEU A O 1
ATOM 646 N N . PRO A 1 90 ? -18.834 6.188 4.651 1.00 83.31 90 PRO A N 1
ATOM 647 C CA . PRO A 1 90 ? -19.620 7.401 4.480 1.00 83.31 90 PRO A CA 1
ATOM 648 C C . PRO A 1 90 ? -19.953 7.623 2.991 1.00 83.31 90 PRO A C 1
ATOM 650 O O . PRO A 1 90 ? -19.239 7.120 2.118 1.00 83.31 90 PRO A O 1
ATOM 653 N N . PRO A 1 91 ? -21.006 8.399 2.673 1.00 88.88 91 PRO A N 1
ATOM 654 C CA . PRO A 1 91 ? -21.317 8.761 1.293 1.00 88.88 91 PRO A CA 1
ATOM 655 C C . PRO A 1 91 ? -20.108 9.378 0.574 1.00 88.88 91 PRO A C 1
ATOM 657 O O . PRO A 1 91 ? -19.436 10.248 1.127 1.00 88.88 91 PRO A O 1
ATOM 660 N N . GLY A 1 92 ? -19.846 8.932 -0.658 1.00 85.44 92 GLY A N 1
ATOM 661 C CA . GLY A 1 92 ? -18.729 9.409 -1.485 1.00 85.44 92 GLY A CA 1
ATOM 662 C C . GLY A 1 92 ? -17.399 8.673 -1.289 1.00 85.44 92 GLY A C 1
ATOM 663 O O . GLY A 1 92 ? -16.441 8.985 -1.986 1.00 85.44 92 GLY A O 1
ATOM 664 N N . ALA A 1 93 ? -17.329 7.694 -0.380 1.00 78.75 93 ALA A N 1
ATOM 665 C CA . ALA A 1 93 ? -16.171 6.805 -0.224 1.00 78.75 93 ALA A CA 1
ATOM 666 C C . ALA A 1 93 ? -16.300 5.479 -1.010 1.00 78.75 93 ALA A C 1
ATOM 668 O O . ALA A 1 93 ? -15.511 4.561 -0.792 1.00 78.75 93 ALA A O 1
ATOM 669 N N . SER A 1 94 ? -17.303 5.378 -1.889 1.00 62.53 94 SER A N 1
ATOM 670 C CA . SER A 1 94 ? -17.618 4.229 -2.752 1.00 62.53 94 SER A CA 1
ATOM 671 C C . SER A 1 94 ? -17.629 4.625 -4.218 1.00 62.53 94 SER A C 1
ATOM 673 O O . SER A 1 94 ? -18.214 5.704 -4.480 1.00 62.53 94 SER A O 1
#

pLDDT: mean 79.98, std 13.99, range [41.31, 95.44]

Radius of gyration: 23.19 Å; chains: 1; bounding box: 64×45×44 Å

Foldseek 3Di:
DDDDDDVVVVVVVVVVVPPDPDPAFDWDDDDQKIKGWDPDDPVDTGWIKIKGWDADPPPRHTAWIWIWTADPPPRDIDIDIDGDPPDDDDPPPD

Secondary structure (DSSP, 8-state):
------HHHHHHHHHTTS-----PPPEEEETTEEEEE---BTTBPPPEEEEEEEE-TTTT-EEEEEEEEE-TTT--EEEEEE--TTPPPPTT--